Protein AF-A0AAD7GBK6-F1 (afdb_monomer)

Mean predicted aligned error: 11.66 Å

Organism: Mycena rosella (NCBI:txid1033263)

InterPro domains:
  IPR007219 Xylanolytic transcriptional activator, regulatory domain [PF04082] (24-116)
  IPR050987 ABC-transporter-regulating transcription factor-like [PTHR46910] (11-116)

Secondary structure (DSSP, 8-state):
-GGGSTTPPPP-PPPHHHHHHHHHHIIIIIHHHH--S-HHHHHHHHHTTHHHH-HHHHHHHHHHHHHHGGG---GGGSPTT---GGGTTHHHHTTS----SS--SS--HHHHHHHHHHHTT--

Radius of gyration: 15.0 Å; Cα contacts (8 Å, |Δi|>4): 92; chains: 1; bounding box: 37×40×34 Å

Foldseek 3Di:
DVVPVPDQDQADDDDPVLLVVLLVLCVVPPCVPLVDDDSVVLVVCVVVVVLRVDVVNVLVSLVSQQVSQLVDPDCVQADPPDPDSVRGSVSSVVSNDDDPPDDDPDHDPVNVSVVVVVVVPDD

Structure (mmCIF, N/CA/C/O backbone):
data_AF-A0AAD7GBK6-F1
#
_entry.id   AF-A0AAD7GBK6-F1
#
loop_
_atom_site.group_PDB
_atom_site.id
_atom_site.type_symbol
_atom_site.label_atom_id
_atom_site.label_alt_id
_atom_site.label_comp_id
_atom_site.label_asym_id
_atom_site.label_entity_id
_atom_site.label_seq_id
_atom_site.pdbx_PDB_ins_code
_atom_site.Cartn_x
_atom_site.Cartn_y
_atom_site.Cartn_z
_atom_site.occupancy
_atom_site.B_iso_or_equiv
_atom_site.auth_seq_id
_atom_site.auth_comp_id
_atom_site.auth_asym_id
_atom_site.auth_atom_id
_atom_site.pdbx_PDB_model_num
ATOM 1 N N . TRP A 1 1 ? -21.833 20.000 4.167 1.00 45.41 1 TRP A N 1
ATOM 2 C CA . TRP A 1 1 ? -20.619 19.162 4.220 1.00 45.41 1 TRP A CA 1
ATOM 3 C C . TRP A 1 1 ? -20.906 17.722 4.652 1.00 45.41 1 TRP A C 1
ATOM 5 O O . TRP A 1 1 ? -20.200 16.836 4.209 1.00 45.41 1 TRP A O 1
ATOM 15 N N . GLU A 1 2 ? -21.984 17.451 5.399 1.00 40.88 2 GLU A N 1
ATOM 16 C CA . GLU A 1 2 ? -22.347 16.092 5.865 1.00 40.88 2 GLU A CA 1
ATOM 17 C C . GLU A 1 2 ? -22.965 15.164 4.798 1.00 40.88 2 GLU A C 1
ATOM 19 O O . GLU A 1 2 ? -22.972 13.951 4.966 1.00 40.88 2 GLU A O 1
ATOM 24 N N . LYS A 1 3 ? -23.456 15.696 3.670 1.00 38.72 3 LYS A N 1
ATOM 25 C CA . LYS A 1 3 ? -24.171 14.900 2.651 1.00 38.72 3 LYS A CA 1
ATOM 26 C C . LYS A 1 3 ? -23.283 14.140 1.655 1.00 38.72 3 LYS A C 1
ATOM 28 O O . LYS A 1 3 ? -23.818 13.357 0.886 1.00 38.72 3 LYS A O 1
ATOM 33 N N . LEU A 1 4 ? -21.964 14.354 1.650 1.00 46.50 4 LEU A N 1
ATOM 34 C CA . LEU A 1 4 ? -21.052 13.700 0.693 1.00 46.50 4 LEU A CA 1
ATOM 35 C C . LEU A 1 4 ? -20.401 12.416 1.236 1.00 46.50 4 LEU A C 1
ATOM 37 O O . LEU A 1 4 ? -19.766 11.700 0.475 1.00 46.50 4 LEU A O 1
ATOM 41 N N . ILE A 1 5 ? -20.555 12.118 2.532 1.00 51.88 5 ILE A N 1
ATOM 42 C CA . ILE A 1 5 ? -19.967 10.920 3.162 1.00 51.88 5 ILE A CA 1
ATOM 43 C C . ILE A 1 5 ? -20.893 9.698 3.020 1.00 51.88 5 ILE A C 1
ATOM 45 O O . ILE A 1 5 ? -20.425 8.567 3.050 1.00 51.88 5 ILE A O 1
ATOM 49 N N . ILE A 1 6 ? -22.198 9.917 2.830 1.00 48.16 6 ILE A N 1
ATOM 50 C CA . ILE A 1 6 ? -23.219 8.860 2.906 1.00 48.16 6 ILE A CA 1
ATOM 51 C C . ILE A 1 6 ? -23.198 7.927 1.674 1.00 48.16 6 ILE A C 1
ATOM 53 O O . ILE A 1 6 ? -23.623 6.786 1.794 1.00 48.16 6 ILE A O 1
ATOM 57 N N . ASP A 1 7 ? -22.622 8.360 0.545 1.00 49.31 7 ASP A N 1
ATOM 58 C CA . ASP A 1 7 ? -22.616 7.617 -0.732 1.00 49.31 7 ASP A CA 1
ATOM 59 C C . ASP A 1 7 ? -21.207 7.399 -1.325 1.00 49.31 7 ASP A C 1
A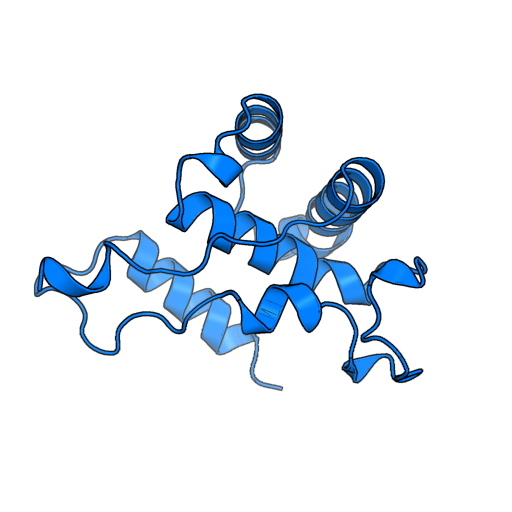TOM 61 O O . ASP A 1 7 ? -21.066 7.155 -2.525 1.00 49.31 7 ASP A O 1
ATOM 65 N N . ALA A 1 8 ? -20.133 7.498 -0.528 1.00 55.31 8 ALA A N 1
ATOM 66 C CA . ALA A 1 8 ? -18.801 7.188 -1.054 1.00 55.31 8 ALA A CA 1
ATOM 67 C C . ALA A 1 8 ? -18.754 5.694 -1.445 1.00 55.31 8 ALA A C 1
ATOM 69 O O . ALA A 1 8 ? -19.026 4.848 -0.586 1.00 55.31 8 ALA A O 1
ATOM 70 N N . PRO A 1 9 ? -18.449 5.347 -2.713 1.00 64.25 9 PRO A N 1
ATOM 71 C CA . PRO A 1 9 ? -18.443 3.959 -3.152 1.00 64.25 9 PRO A CA 1
ATOM 72 C C . PRO A 1 9 ? -17.476 3.152 -2.285 1.00 64.25 9 PRO A C 1
ATOM 74 O O . PRO A 1 9 ? -16.362 3.587 -1.995 1.00 64.25 9 PRO A O 1
ATOM 77 N N . GLN A 1 10 ? -17.927 1.984 -1.832 1.00 79.50 10 GLN A N 1
ATOM 78 C CA . GLN A 1 10 ? -17.097 1.097 -1.030 1.00 79.50 10 GLN A CA 1
ATOM 79 C C . GLN A 1 10 ? -15.861 0.688 -1.836 1.00 79.50 10 GLN A C 1
ATOM 81 O O . GLN A 1 10 ? -15.972 0.288 -2.995 1.00 79.50 10 GLN A O 1
ATOM 86 N N . HIS A 1 11 ? -14.689 0.789 -1.211 1.00 88.75 11 HIS A N 1
ATOM 87 C CA . HIS A 1 11 ? -13.439 0.333 -1.800 1.00 88.75 11 HIS A CA 1
ATOM 88 C C . HIS A 1 11 ? -13.506 -1.156 -2.164 1.00 88.75 11 HIS A C 1
ATOM 90 O O . HIS A 1 11 ? -13.928 -1.992 -1.363 1.00 88.75 11 HIS A O 1
ATOM 96 N N . VAL A 1 12 ? -13.038 -1.476 -3.366 1.00 92.19 12 VAL A N 1
ATOM 97 C CA . VAL A 1 12 ? -12.866 -2.833 -3.877 1.00 92.19 12 VAL A CA 1
ATOM 98 C C . VAL A 1 12 ? -11.395 -3.209 -3.743 1.00 92.19 12 VAL A C 1
ATOM 100 O O . VAL A 1 12 ? -10.527 -2.671 -4.440 1.00 92.19 12 VAL A O 1
ATOM 103 N N . PHE A 1 13 ? -11.129 -4.133 -2.825 1.00 93.88 13 PHE A N 1
ATOM 104 C CA . PHE A 1 13 ? -9.795 -4.635 -2.506 1.00 93.88 13 PHE A CA 1
ATOM 105 C C . PHE A 1 13 ? -9.421 -5.847 -3.379 1.00 93.88 13 PHE A C 1
ATOM 107 O O . PHE A 1 13 ? -10.312 -6.501 -3.924 1.00 93.88 13 PHE A O 1
ATOM 114 N N . PRO A 1 14 ? -8.115 -6.136 -3.554 1.00 94.12 14 PRO A N 1
ATOM 115 C CA . PRO A 1 14 ? -7.672 -7.399 -4.141 1.00 94.12 14 PRO A CA 1
ATOM 116 C C . PRO A 1 14 ? -8.062 -8.605 -3.279 1.00 94.12 14 PRO A C 1
ATOM 118 O O . PRO A 1 14 ? -8.326 -8.451 -2.089 1.00 94.12 14 PRO A O 1
ATOM 121 N N . ASP A 1 15 ? -8.001 -9.801 -3.871 1.00 95.25 15 ASP A N 1
ATOM 122 C CA . ASP A 1 15 ? -8.038 -11.064 -3.125 1.00 95.25 15 ASP A CA 1
ATOM 123 C C . ASP A 1 15 ? -6.958 -11.084 -2.026 1.00 95.25 15 ASP A C 1
ATOM 125 O O . ASP A 1 15 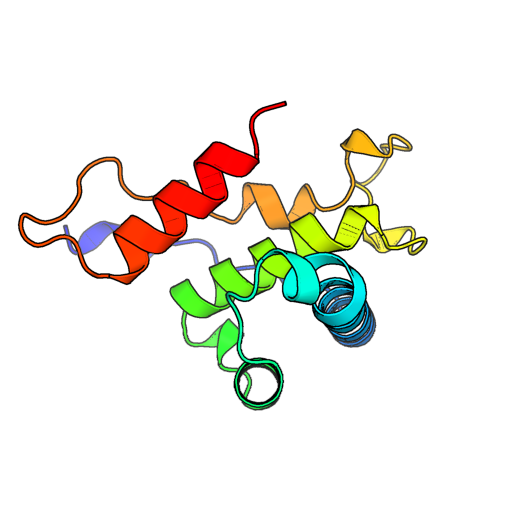? -5.871 -10.528 -2.207 1.00 95.25 15 ASP A O 1
ATOM 129 N N . ASP A 1 16 ? -7.226 -11.744 -0.897 1.00 94.75 16 ASP A N 1
ATOM 130 C CA . ASP A 1 16 ? -6.360 -11.713 0.294 1.00 94.75 16 ASP A CA 1
ATOM 131 C C . ASP A 1 16 ? -4.909 -12.162 0.027 1.00 94.75 16 ASP A C 1
ATOM 133 O O . ASP A 1 16 ? -3.960 -11.631 0.620 1.00 94.75 16 ASP A O 1
ATOM 137 N N . ASP A 1 17 ? -4.712 -13.128 -0.872 1.00 96.31 17 ASP A N 1
ATOM 138 C CA . ASP A 1 17 ? -3.389 -13.620 -1.261 1.00 96.31 17 ASP A CA 1
ATOM 139 C C . ASP A 1 17 ? -2.611 -12.563 -2.062 1.00 96.31 17 ASP A C 1
ATOM 141 O O . ASP A 1 17 ? -1.440 -12.288 -1.771 1.00 96.31 17 ASP A O 1
ATOM 145 N N . LEU A 1 18 ? -3.284 -11.904 -3.008 1.00 95.81 18 LEU A N 1
ATOM 146 C CA . LEU A 1 18 ? -2.732 -10.805 -3.792 1.00 95.81 18 LEU A CA 1
ATOM 147 C C . LEU A 1 18 ? -2.461 -9.582 -2.916 1.00 95.81 18 LEU A C 1
ATOM 149 O O . LEU A 1 18 ? -1.383 -8.994 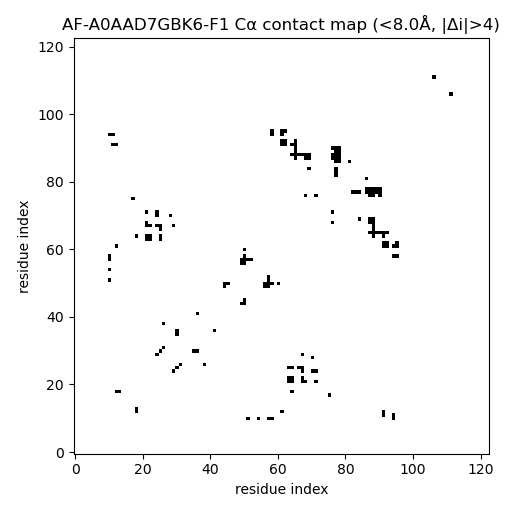-3.003 1.00 95.81 18 LEU A O 1
ATOM 153 N N . LEU A 1 19 ? -3.390 -9.232 -2.025 1.00 96.94 19 LEU A N 1
ATOM 154 C CA . LEU A 1 19 ? -3.220 -8.162 -1.047 1.00 96.94 19 LEU A CA 1
AT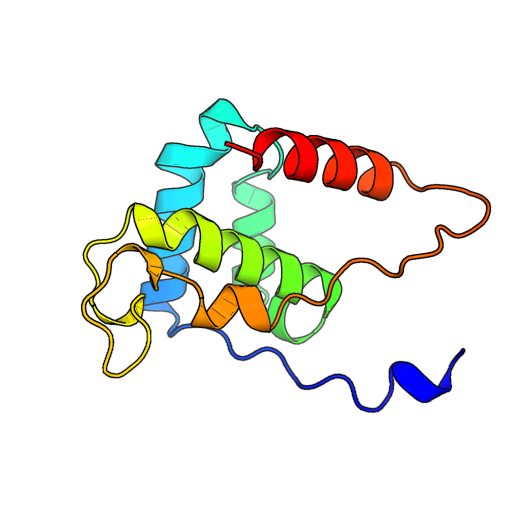OM 155 C C . LEU A 1 19 ? -1.960 -8.396 -0.210 1.00 96.94 19 LEU A C 1
ATOM 157 O O . LEU A 1 19 ? -1.104 -7.517 -0.104 1.00 96.94 19 LEU A O 1
ATOM 161 N N . THR A 1 20 ? -1.809 -9.600 0.340 1.00 97.19 20 THR A N 1
ATOM 162 C CA . THR A 1 20 ? -0.648 -9.967 1.158 1.00 97.19 20 THR A CA 1
ATOM 163 C C . THR A 1 20 ? 0.654 -9.868 0.359 1.00 97.19 20 THR A C 1
ATOM 165 O O . THR A 1 20 ? 1.636 -9.303 0.851 1.00 97.19 20 THR A O 1
ATOM 168 N N . SER A 1 21 ? 0.661 -10.359 -0.884 1.00 97.62 21 SER A N 1
ATOM 169 C CA . SER A 1 21 ? 1.808 -10.277 -1.794 1.00 97.62 21 SER A CA 1
ATOM 170 C C . SER A 1 21 ? 2.214 -8.828 -2.083 1.00 97.62 21 SER A C 1
ATOM 172 O O . SER A 1 21 ? 3.376 -8.453 -1.911 1.00 97.62 21 SER A O 1
ATOM 174 N N . LEU A 1 22 ? 1.252 -7.966 -2.415 1.00 96.75 22 LEU A N 1
ATOM 175 C CA . LEU A 1 22 ? 1.495 -6.551 -2.699 1.00 96.75 22 LEU A CA 1
ATOM 176 C C . LEU A 1 22 ? 1.967 -5.779 -1.463 1.00 96.75 22 LEU A C 1
ATOM 178 O O . LEU A 1 22 ? 2.879 -4.958 -1.556 1.00 96.75 22 LEU A O 1
ATOM 182 N N . VAL A 1 23 ? 1.409 -6.067 -0.285 1.00 97.38 23 VAL A N 1
ATOM 183 C CA . VAL A 1 23 ? 1.876 -5.485 0.982 1.00 97.38 23 VAL A CA 1
ATOM 184 C C . VAL A 1 23 ? 3.317 -5.912 1.276 1.00 97.38 23 VAL A C 1
ATOM 186 O O . VAL A 1 23 ? 4.125 -5.086 1.703 1.00 97.38 23 VAL A O 1
ATOM 189 N N . ASN A 1 24 ? 3.680 -7.170 1.013 1.00 97.25 24 ASN A N 1
ATOM 190 C CA . ASN A 1 24 ? 5.065 -7.630 1.134 1.00 97.25 24 ASN A CA 1
ATOM 191 C C . ASN A 1 24 ? 5.996 -6.869 0.187 1.00 97.25 24 ASN A C 1
ATOM 193 O O . ASN A 1 24 ? 6.979 -6.293 0.653 1.00 97.25 24 ASN A O 1
ATOM 197 N N . LEU A 1 25 ? 5.637 -6.781 -1.095 1.00 96.94 25 LEU A N 1
ATOM 198 C CA . LEU A 1 25 ? 6.402 -6.044 -2.101 1.00 96.94 25 LEU A CA 1
ATOM 199 C C . LEU A 1 25 ? 6.572 -4.568 -1.731 1.00 96.94 25 LEU A C 1
ATOM 201 O O . LEU A 1 25 ? 7.663 -4.016 -1.881 1.00 96.94 25 LEU A O 1
ATOM 205 N N . TYR A 1 26 ? 5.535 -3.929 -1.186 1.00 96.44 26 TYR A N 1
ATOM 206 C CA . TYR A 1 26 ? 5.634 -2.562 -0.684 1.00 96.44 26 TYR A CA 1
ATOM 207 C C . TYR A 1 26 ? 6.691 -2.440 0.417 1.00 96.44 26 TYR A C 1
ATOM 209 O O . TYR A 1 26 ? 7.575 -1.583 0.335 1.00 96.44 26 TYR A O 1
ATOM 217 N N . PHE A 1 27 ? 6.631 -3.294 1.442 1.00 96.62 27 PHE A N 1
ATOM 218 C CA . PHE A 1 27 ? 7.571 -3.230 2.563 1.00 96.62 27 PHE A CA 1
ATOM 219 C C . PHE A 1 27 ? 8.998 -3.638 2.197 1.00 96.62 27 PHE A C 1
ATOM 221 O O . PHE A 1 27 ? 9.930 -3.194 2.863 1.00 96.62 27 PHE A O 1
ATOM 228 N N . GLU A 1 28 ? 9.172 -4.431 1.145 1.00 96.75 28 GLU A N 1
ATOM 229 C CA . GLU A 1 28 ? 10.478 -4.854 0.647 1.00 96.75 28 GLU A CA 1
ATOM 230 C C . GLU A 1 28 ? 11.116 -3.823 -0.294 1.00 96.75 28 GLU A C 1
ATOM 232 O O . GLU A 1 28 ? 12.312 -3.555 -0.202 1.00 96.75 28 GLU A O 1
ATOM 237 N N . ARG A 1 29 ? 10.337 -3.228 -1.207 1.00 94.94 29 ARG A N 1
ATOM 238 C CA . ARG A 1 29 ? 10.875 -2.431 -2.325 1.00 94.94 29 ARG A CA 1
ATOM 239 C C . ARG A 1 29 ? 10.678 -0.929 -2.167 1.00 94.94 29 ARG A C 1
ATOM 241 O O . ARG A 1 29 ? 11.468 -0.164 -2.711 1.00 94.94 29 ARG A O 1
ATOM 248 N N . ILE A 1 30 ? 9.645 -0.502 -1.441 1.00 93.06 30 ILE A N 1
ATOM 249 C CA . ILE A 1 30 ? 9.217 0.905 -1.387 1.00 93.06 30 ILE A CA 1
ATOM 250 C C . ILE A 1 30 ? 9.432 1.488 0.011 1.00 93.06 30 ILE A C 1
ATOM 252 O O . ILE A 1 30 ? 10.046 2.545 0.163 1.00 93.06 30 ILE A O 1
ATOM 256 N N . ASN A 1 31 ? 8.973 0.795 1.054 1.00 92.75 31 ASN A N 1
ATOM 257 C CA . ASN A 1 31 ? 9.066 1.284 2.427 1.00 92.75 31 ASN A CA 1
ATOM 258 C C . ASN A 1 31 ? 10.504 1.521 2.929 1.00 92.75 31 ASN A C 1
ATOM 260 O O . ASN A 1 31 ? 10.671 2.462 3.695 1.00 92.75 31 ASN A O 1
ATOM 264 N N . PRO A 1 32 ? 11.551 0.774 2.518 1.00 93.00 32 PRO A N 1
ATOM 265 C CA . PRO A 1 32 ? 12.924 1.081 2.935 1.00 93.00 32 PRO A CA 1
ATOM 266 C C . PRO A 1 32 ? 13.439 2.423 2.401 1.00 93.00 32 PRO A C 1
ATOM 268 O O . PRO A 1 32 ? 14.353 3.002 2.978 1.00 93.00 32 PRO A O 1
ATOM 271 N N . ILE A 1 33 ? 12.855 2.914 1.303 1.00 89.19 33 ILE A N 1
ATOM 272 C CA . ILE A 1 33 ? 13.213 4.191 0.674 1.00 89.19 33 ILE A CA 1
ATOM 273 C C . ILE A 1 33 ? 12.370 5.324 1.268 1.00 89.19 33 ILE A C 1
ATOM 275 O O . ILE A 1 33 ? 12.881 6.403 1.549 1.00 89.19 33 ILE A O 1
ATOM 279 N N . ILE A 1 34 ? 11.069 5.079 1.441 1.00 85.56 34 ILE A N 1
ATOM 280 C CA . ILE A 1 34 ? 10.087 6.109 1.794 1.00 85.56 34 ILE A CA 1
ATOM 281 C C . ILE A 1 34 ? 9.845 6.201 3.311 1.00 85.56 34 ILE A C 1
ATOM 283 O O . ILE A 1 34 ? 9.661 7.293 3.836 1.00 85.56 34 ILE A O 1
ATOM 287 N N . GLY A 1 35 ? 9.858 5.076 4.028 1.00 86.94 35 GLY A N 1
ATOM 288 C CA . GLY A 1 35 ? 9.830 5.019 5.495 1.00 86.94 35 GLY A CA 1
ATOM 289 C C . GLY A 1 35 ? 8.530 5.465 6.174 1.00 86.94 35 GLY A C 1
ATOM 290 O O . GLY A 1 35 ? 8.556 5.792 7.356 1.00 86.94 35 GLY A O 1
ATOM 291 N N . ILE A 1 36 ? 7.401 5.510 5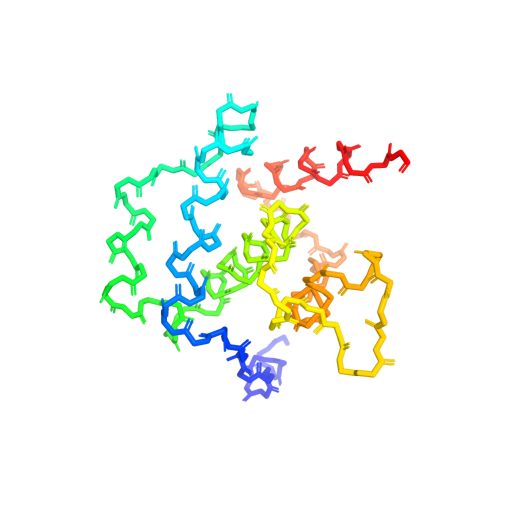.460 1.00 87.00 36 ILE A N 1
ATOM 292 C CA . ILE A 1 36 ? 6.165 6.141 5.966 1.00 87.00 36 ILE A CA 1
ATOM 293 C C . ILE A 1 36 ? 5.285 5.192 6.782 1.00 87.00 36 ILE A C 1
ATOM 295 O O . ILE A 1 36 ? 4.583 5.642 7.685 1.00 87.00 36 ILE A O 1
ATOM 299 N N . LEU A 1 37 ? 5.295 3.889 6.485 1.00 92.44 37 LEU A N 1
ATOM 300 C CA . LEU A 1 37 ? 4.410 2.933 7.149 1.00 92.44 37 LEU A CA 1
ATOM 301 C C . LEU A 1 37 ? 5.189 2.054 8.127 1.00 92.44 37 LEU A C 1
ATOM 303 O O . LEU A 1 37 ? 6.235 1.487 7.802 1.00 92.44 37 LEU A O 1
ATOM 307 N N . HIS A 1 38 ? 4.643 1.897 9.332 1.00 95.00 38 HIS A N 1
ATOM 308 C CA . HIS A 1 38 ? 5.163 0.958 10.318 1.00 95.00 38 HIS A CA 1
ATOM 309 C C . HIS A 1 38 ? 4.619 -0.449 10.029 1.00 95.00 38 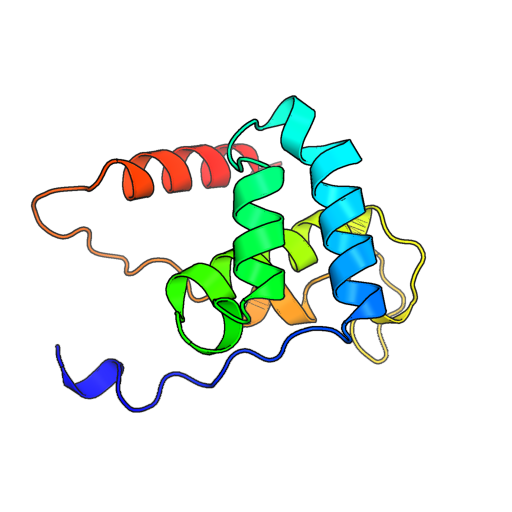HIS A C 1
ATOM 311 O O . HIS A 1 38 ? 3.438 -0.722 10.247 1.00 95.00 38 HIS A O 1
ATOM 317 N N . SER A 1 39 ? 5.483 -1.339 9.524 1.00 93.25 39 SER A N 1
ATOM 318 C CA . SER A 1 39 ? 5.103 -2.672 9.014 1.00 93.25 39 SER A CA 1
ATOM 319 C C . SER A 1 39 ? 4.263 -3.516 9.983 1.00 93.25 39 SER A C 1
ATOM 321 O O . SER A 1 39 ? 3.199 -3.979 9.567 1.00 93.25 39 SER A O 1
ATOM 323 N N . PRO A 1 40 ? 4.645 -3.681 11.268 1.00 95.88 40 PRO A N 1
ATOM 324 C CA . PRO A 1 40 ? 3.867 -4.496 12.201 1.00 95.88 40 PRO A CA 1
ATOM 325 C C . PRO A 1 40 ? 2.443 -3.967 12.396 1.00 95.88 40 PRO A C 1
ATOM 327 O O . PRO A 1 40 ? 1.480 -4.715 12.255 1.00 95.88 40 PRO A O 1
ATOM 330 N N . THR A 1 41 ? 2.309 -2.662 12.651 1.00 95.62 41 THR A N 1
ATOM 331 C CA . THR A 1 41 ? 1.007 -2.024 12.887 1.00 95.62 41 THR A CA 1
ATOM 332 C C . THR A 1 41 ? 0.135 -2.081 11.643 1.00 95.62 41 THR A C 1
ATOM 334 O O . THR A 1 41 ? -1.032 -2.437 11.733 1.00 95.62 41 THR A O 1
ATOM 337 N N . PHE A 1 42 ? 0.702 -1.794 10.470 1.00 96.44 42 PHE A N 1
ATOM 338 C CA . PHE A 1 42 ? -0.049 -1.810 9.219 1.00 96.44 42 PHE A CA 1
ATOM 339 C C . PHE A 1 42 ? -0.630 -3.196 8.913 1.00 96.44 42 PHE A C 1
ATOM 341 O O . PHE A 1 42 ? -1.809 -3.325 8.587 1.00 96.44 42 PHE A O 1
ATOM 348 N N . ARG A 1 43 ? 0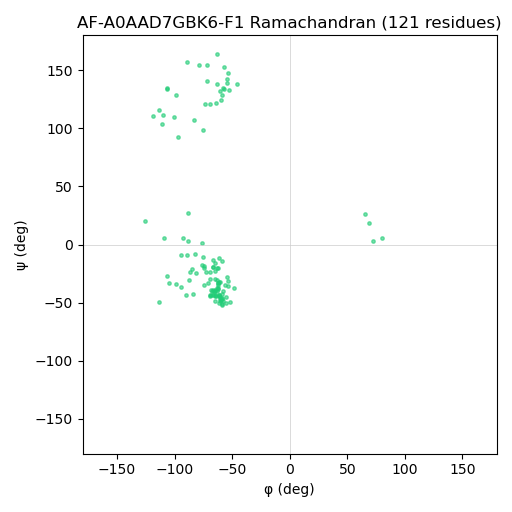.182 -4.248 9.074 1.00 97.38 43 ARG A N 1
ATOM 349 C CA . ARG A 1 43 ? -0.249 -5.638 8.864 1.00 97.38 43 ARG A CA 1
ATOM 350 C C . ARG A 1 43 ? -1.301 -6.067 9.876 1.00 97.38 43 ARG A C 1
ATOM 352 O O . ARG A 1 43 ? -2.273 -6.708 9.491 1.00 97.38 43 ARG A O 1
ATOM 359 N N . GLN A 1 44 ? -1.131 -5.683 11.140 1.00 96.94 44 GLN A N 1
ATOM 360 C CA . GLN A 1 44 ? -2.124 -5.941 12.176 1.00 96.94 44 GLN A CA 1
ATOM 361 C C . GLN A 1 44 ? -3.463 -5.269 11.842 1.00 96.94 44 GLN A C 1
ATOM 363 O O . GLN A 1 44 ? -4.496 -5.927 11.876 1.00 96.94 44 GLN A O 1
ATOM 368 N N . SER A 1 45 ? -3.452 -3.999 11.432 1.00 96.31 45 SER A N 1
ATOM 369 C CA . SER A 1 45 ? -4.668 -3.284 11.033 1.00 96.31 45 SER A CA 1
ATOM 370 C C . SER A 1 45 ? -5.363 -3.918 9.821 1.00 96.31 45 SER A C 1
ATOM 372 O O . SER A 1 45 ? -6.594 -3.938 9.759 1.00 96.31 45 SER A O 1
ATOM 374 N N . ILE A 1 46 ? -4.611 -4.480 8.866 1.00 97.06 46 ILE A N 1
ATOM 375 C CA . ILE A 1 46 ? -5.197 -5.275 7.775 1.00 97.06 46 ILE A CA 1
ATOM 376 C C . ILE A 1 46 ? -5.847 -6.549 8.322 1.00 97.06 46 ILE A C 1
ATOM 378 O O . ILE A 1 46 ? -7.005 -6.802 8.000 1.00 97.06 46 ILE A O 1
ATOM 382 N N . ALA A 1 47 ? -5.144 -7.307 9.169 1.00 96.62 47 ALA A N 1
ATOM 383 C CA . ALA A 1 47 ? -5.640 -8.557 9.751 1.00 96.62 47 ALA A CA 1
ATOM 384 C C . ALA A 1 47 ? -6.894 -8.359 10.624 1.00 96.62 47 ALA A C 1
ATOM 386 O O . ALA A 1 47 ? -7.784 -9.202 10.644 1.00 96.62 47 ALA A O 1
ATOM 387 N N . GLU A 1 48 ? -7.003 -7.216 11.300 1.00 96.25 48 GLU A N 1
ATOM 388 C CA . GLU A 1 48 ? -8.193 -6.807 12.054 1.00 96.25 48 GLU A CA 1
ATOM 389 C C . GLU A 1 48 ? -9.340 -6.312 11.147 1.00 96.25 48 GLU A C 1
ATOM 391 O O . GLU A 1 48 ? -10.382 -5.867 11.637 1.00 96.25 48 GLU A O 1
ATOM 396 N N . GLY A 1 49 ? -9.166 -6.325 9.823 1.00 94.88 49 GLY A N 1
ATOM 397 C CA . GLY A 1 49 ? -10.168 -5.868 8.863 1.00 94.88 49 GLY A CA 1
ATOM 398 C C . GLY A 1 49 ? -10.454 -4.368 8.958 1.00 94.88 49 GLY A C 1
ATOM 399 O O . GLY A 1 49 ? -11.561 -3.930 8.640 1.00 94.88 49 GLY A O 1
ATOM 400 N N . LEU A 1 50 ? -9.500 -3.557 9.436 1.00 93.00 50 LEU A N 1
ATOM 401 C CA . LEU A 1 50 ? -9.697 -2.110 9.582 1.00 93.00 50 LEU A CA 1
ATOM 402 C C . LEU A 1 50 ? -9.982 -1.442 8.231 1.00 93.00 50 LEU A C 1
ATOM 404 O O . LEU A 1 50 ? -10.769 -0.509 8.166 1.00 93.00 50 LEU A O 1
ATOM 408 N N . HIS A 1 51 ? -9.410 -1.958 7.144 1.00 93.81 51 HIS A N 1
ATOM 409 C CA . HIS A 1 51 ? -9.544 -1.407 5.791 1.00 93.81 51 HIS A CA 1
ATOM 410 C C . HIS A 1 51 ? -10.963 -1.502 5.212 1.00 93.81 51 HIS A C 1
ATOM 412 O O . HIS A 1 51 ? -11.309 -0.724 4.328 1.00 93.81 51 HIS A O 1
ATOM 418 N N . PHE A 1 52 ? -11.811 -2.382 5.753 1.00 91.62 52 PHE A N 1
ATOM 419 C CA . PHE A 1 52 ? -13.236 -2.439 5.413 1.00 91.62 52 PHE A CA 1
ATOM 420 C C . PHE A 1 52 ? -14.095 -1.460 6.225 1.00 91.62 52 PHE A C 1
ATOM 422 O O . PHE A 1 52 ? -15.220 -1.158 5.832 1.00 91.62 52 PHE A O 1
ATOM 429 N N . ARG A 1 53 ? -13.594 -1.006 7.381 1.00 89.50 53 ARG A N 1
ATOM 430 C CA . ARG A 1 53 ? -14.342 -0.203 8.365 1.00 89.50 53 ARG A CA 1
ATOM 431 C C . ARG A 1 53 ? -13.945 1.269 8.349 1.00 89.50 53 ARG A C 1
ATOM 433 O O . ARG A 1 53 ? -14.784 2.131 8.586 1.00 89.50 53 ARG A O 1
ATOM 440 N N . ASP A 1 54 ? -12.678 1.547 8.068 1.00 86.81 54 ASP A N 1
ATOM 441 C CA . ASP A 1 54 ? -12.106 2.882 7.983 1.00 86.81 54 ASP A CA 1
ATOM 442 C C . ASP A 1 54 ? -11.772 3.199 6.522 1.00 86.81 54 ASP A C 1
ATOM 444 O O . ASP A 1 54 ? -10.868 2.615 5.922 1.00 86.81 54 ASP A O 1
ATOM 448 N N . GLN A 1 55 ? -12.521 4.141 5.950 1.00 85.38 55 GLN A N 1
ATOM 449 C CA . GLN A 1 55 ? -12.365 4.569 4.562 1.00 85.38 55 GLN A CA 1
ATOM 450 C C . GLN A 1 55 ? -10.984 5.178 4.284 1.00 85.38 55 GLN A C 1
ATOM 452 O O . GLN A 1 55 ? -10.406 4.937 3.225 1.00 85.38 55 GLN A O 1
ATOM 457 N N . ALA A 1 56 ? -10.426 5.941 5.226 1.00 85.06 56 ALA A N 1
ATOM 458 C CA . ALA A 1 56 ? -9.119 6.561 5.046 1.00 85.06 56 ALA A CA 1
ATOM 459 C C . ALA A 1 56 ? -8.015 5.499 5.051 1.00 85.06 56 ALA A C 1
ATOM 461 O O . ALA A 1 56 ? -7.145 5.507 4.180 1.00 85.06 56 ALA A O 1
ATOM 462 N N . PHE A 1 57 ? -8.079 4.543 5.978 1.00 90.94 57 PHE A N 1
ATOM 463 C CA . PHE A 1 57 ? -7.149 3.420 6.000 1.00 90.94 57 PHE A CA 1
ATOM 464 C C . PHE A 1 57 ? -7.309 2.525 4.764 1.00 90.94 57 PHE A C 1
ATOM 466 O O . PHE A 1 57 ? -6.310 2.129 4.166 1.00 90.94 57 PHE A O 1
ATOM 473 N N . GLY A 1 58 ? -8.542 2.273 4.318 1.00 91.69 58 GLY A N 1
ATOM 474 C CA . GLY A 1 58 ? -8.824 1.571 3.065 1.00 91.69 58 GLY A CA 1
ATOM 475 C C . GLY A 1 58 ? -8.154 2.230 1.857 1.00 91.69 58 GLY A C 1
ATOM 476 O O . GLY A 1 58 ? -7.477 1.555 1.082 1.00 91.69 58 GLY A O 1
ATOM 477 N N . ALA A 1 59 ? -8.229 3.559 1.751 1.00 89.81 59 ALA A N 1
ATOM 478 C CA . ALA A 1 59 ? -7.539 4.310 0.703 1.00 89.81 59 ALA A CA 1
ATOM 479 C C . ALA A 1 59 ? -6.006 4.165 0.781 1.00 89.81 59 ALA A C 1
ATOM 481 O O . ALA A 1 59 ? -5.347 4.052 -0.254 1.00 89.81 59 ALA A O 1
ATOM 482 N N . VAL A 1 60 ? -5.422 4.110 1.987 1.00 93.06 60 VAL A N 1
ATOM 483 C CA . VAL A 1 60 ? -3.982 3.834 2.163 1.00 93.06 60 VAL A CA 1
ATOM 484 C C . VAL A 1 60 ? -3.633 2.428 1.677 1.00 93.06 60 VAL A C 1
ATOM 486 O O . VAL A 1 60 ? -2.644 2.260 0.965 1.00 93.06 60 VAL A O 1
ATOM 489 N N . VAL A 1 61 ? -4.443 1.422 2.010 1.00 95.62 61 VAL A N 1
ATOM 490 C CA . VAL A 1 61 ? -4.232 0.042 1.546 1.00 95.62 61 VAL A CA 1
ATOM 491 C C . VAL A 1 61 ? -4.298 -0.042 0.019 1.00 95.62 61 VAL A C 1
ATOM 493 O O . VAL A 1 61 ? -3.424 -0.653 -0.596 1.00 95.62 61 VAL A O 1
ATOM 496 N N . LEU A 1 62 ? -5.265 0.622 -0.616 1.00 94.38 62 LEU A N 1
ATOM 497 C CA . LEU A 1 62 ? -5.362 0.681 -2.077 1.00 94.38 62 LEU A C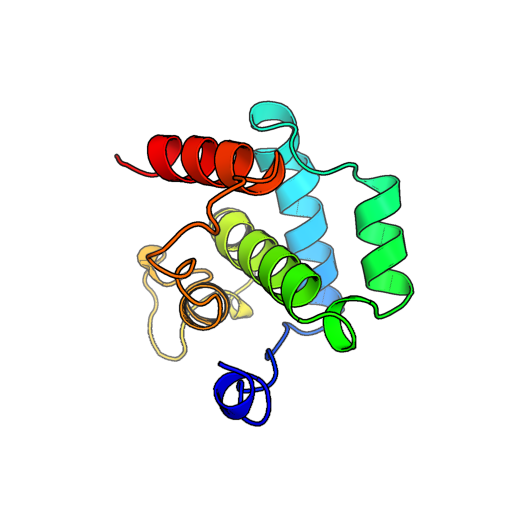A 1
ATOM 498 C C . LEU A 1 62 ? -4.183 1.415 -2.720 1.00 94.38 62 LEU A C 1
ATOM 500 O O . LEU A 1 62 ? -3.665 0.966 -3.744 1.00 94.38 62 LEU A O 1
ATOM 504 N N . ALA A 1 63 ? -3.713 2.506 -2.111 1.00 92.00 63 ALA A N 1
ATOM 505 C CA . ALA A 1 63 ? -2.518 3.206 -2.569 1.00 92.00 63 ALA A CA 1
ATOM 506 C C . ALA A 1 63 ? -1.279 2.301 -2.497 1.00 92.00 63 ALA A C 1
ATOM 508 O O . ALA A 1 63 ? -0.517 2.244 -3.461 1.00 92.00 63 ALA A O 1
ATOM 509 N N . VAL A 1 64 ? -1.117 1.547 -1.402 1.00 94.88 64 VAL A N 1
ATOM 510 C CA . VAL A 1 64 ? -0.062 0.532 -1.237 1.00 94.88 64 VAL A CA 1
ATOM 511 C C . VAL A 1 64 ? -0.143 -0.523 -2.340 1.00 94.88 64 VAL A C 1
ATOM 513 O O . VAL A 1 64 ? 0.865 -0.781 -2.999 1.00 94.88 64 VAL A O 1
ATOM 516 N N . CYS A 1 65 ? -1.331 -1.079 -2.596 1.00 95.69 65 CYS A N 1
ATOM 517 C CA . CYS A 1 65 ? -1.539 -2.059 -3.665 1.00 95.69 65 CYS A CA 1
ATOM 518 C C . CYS A 1 65 ? -1.162 -1.477 -5.033 1.00 95.69 65 CYS A C 1
ATOM 520 O O . CYS A 1 65 ? -0.429 -2.103 -5.798 1.00 95.69 65 CYS A O 1
ATOM 522 N N . SER A 1 66 ? -1.602 -0.248 -5.317 1.00 92.44 66 SER A N 1
ATOM 523 C CA . SER A 1 66 ? -1.322 0.448 -6.573 1.00 92.44 66 SER A CA 1
ATOM 524 C C . SER A 1 66 ? 0.178 0.618 -6.817 1.00 92.44 66 SER A C 1
ATOM 526 O O . SER A 1 66 ? 0.683 0.202 -7.859 1.00 92.44 66 SER A O 1
ATOM 528 N N . VAL A 1 67 ? 0.927 1.162 -5.853 1.00 92.38 67 VAL A N 1
ATOM 529 C CA . VAL A 1 67 ? 2.367 1.396 -6.051 1.00 92.38 67 VAL A CA 1
ATOM 530 C C . VAL A 1 67 ? 3.175 0.101 -6.075 1.00 92.38 67 VAL A C 1
ATOM 532 O O . VAL A 1 67 ? 4.157 0.029 -6.811 1.00 92.38 67 VAL A O 1
ATOM 535 N N . ALA A 1 68 ? 2.763 -0.919 -5.316 1.00 94.06 68 ALA A N 1
ATOM 536 C CA . ALA A 1 68 ? 3.428 -2.219 -5.274 1.00 94.06 68 ALA A CA 1
ATOM 537 C C . ALA A 1 68 ? 3.205 -3.050 -6.546 1.00 94.06 68 ALA A C 1
ATOM 539 O O . ALA A 1 68 ? 4.040 -3.888 -6.875 1.00 94.06 68 ALA A O 1
ATOM 540 N N . SER A 1 69 ? 2.123 -2.782 -7.285 1.00 94.06 69 SER A N 1
ATOM 541 C CA . SER A 1 69 ? 1.749 -3.507 -8.509 1.00 94.06 69 SER A CA 1
ATOM 542 C C . SER A 1 69 ? 2.862 -3.558 -9.548 1.00 94.06 69 SER A C 1
ATOM 544 O O . SER A 1 69 ? 3.035 -4.575 -10.202 1.00 94.06 69 SER A O 1
ATOM 546 N N . ARG A 1 70 ? 3.661 -2.487 -9.662 1.00 90.44 70 ARG A N 1
ATOM 547 C CA . ARG A 1 70 ? 4.784 -2.408 -10.614 1.00 90.44 70 ARG A CA 1
ATOM 548 C C . ARG A 1 70 ? 5.927 -3.383 -10.319 1.00 90.44 70 ARG A C 1
ATOM 550 O O . ARG A 1 70 ? 6.842 -3.506 -11.122 1.00 90.44 70 ARG A O 1
ATOM 557 N N . TYR A 1 71 ? 5.930 -3.978 -9.128 1.00 91.00 71 TYR A N 1
ATOM 558 C CA . TYR A 1 71 ? 6.932 -4.942 -8.678 1.00 91.00 71 TYR A CA 1
ATOM 559 C C . TYR A 1 71 ? 6.363 -6.363 -8.592 1.00 91.00 71 TYR A C 1
ATOM 561 O O . TYR A 1 71 ? 7.040 -7.246 -8.074 1.00 91.00 71 TYR A O 1
ATOM 569 N N . SER A 1 72 ? 5.121 -6.569 -9.037 1.00 92.12 72 SER A N 1
ATOM 570 C CA . SER A 1 72 ? 4.451 -7.863 -9.036 1.00 92.12 72 SER A CA 1
ATOM 571 C C . SER A 1 72 ? 4.366 -8.410 -10.455 1.00 92.12 72 SER A C 1
ATOM 573 O O . SER A 1 72 ? 3.960 -7.695 -11.366 1.00 92.12 72 SER A O 1
ATOM 575 N N . ASP A 1 73 ? 4.686 -9.692 -10.615 1.00 90.44 73 ASP A N 1
ATOM 576 C CA . ASP A 1 73 ? 4.495 -10.431 -11.868 1.00 90.44 73 ASP A CA 1
ATOM 577 C C . ASP A 1 73 ? 3.093 -11.074 -11.958 1.00 90.44 73 ASP A C 1
ATOM 579 O O . ASP A 1 73 ? 2.794 -11.804 -12.903 1.00 90.44 73 ASP A O 1
ATOM 583 N N . ASP A 1 74 ? 2.224 -10.847 -10.961 1.00 90.44 74 ASP A N 1
ATOM 584 C CA . ASP A 1 74 ? 0.878 -11.420 -10.929 1.00 90.44 74 ASP A CA 1
ATOM 585 C C . ASP A 1 74 ? -0.031 -10.709 -11.949 1.00 90.44 74 ASP A C 1
ATOM 587 O O . ASP A 1 74 ? -0.255 -9.502 -11.831 1.00 90.44 74 ASP A O 1
ATOM 591 N N . PRO A 1 75 ? -0.621 -11.416 -12.930 1.00 89.06 75 PRO A N 1
ATOM 592 C CA . PRO A 1 75 ? -1.437 -10.789 -13.968 1.00 89.06 75 PRO A CA 1
ATOM 593 C C . PRO A 1 75 ? -2.687 -10.083 -13.420 1.00 89.06 75 PRO A C 1
ATOM 595 O O . PRO A 1 75 ? -3.224 -9.199 -14.089 1.00 89.06 75 PRO A O 1
ATOM 598 N N . ARG A 1 76 ? -3.148 -10.413 -12.202 1.00 90.12 76 ARG A N 1
ATOM 599 C CA . ARG A 1 76 ? -4.306 -9.766 -11.559 1.00 90.12 76 ARG A CA 1
ATOM 600 C C . ARG A 1 76 ? -4.087 -8.275 -11.289 1.00 90.12 76 ARG A C 1
ATOM 602 O O . ARG A 1 76 ? -5.068 -7.545 -11.139 1.00 90.12 76 ARG A O 1
ATOM 609 N N . VAL A 1 77 ? -2.834 -7.807 -11.253 1.00 89.50 77 VAL A N 1
ATOM 610 C CA . VAL A 1 77 ? -2.510 -6.381 -11.061 1.00 89.50 77 VAL A CA 1
ATOM 611 C C . VAL A 1 77 ? -2.784 -5.531 -12.303 1.00 89.50 77 VAL A C 1
ATOM 613 O O . VAL A 1 77 ? -2.870 -4.305 -12.190 1.00 89.50 77 VAL A O 1
ATOM 616 N N . LEU A 1 78 ? -2.906 -6.152 -13.480 1.00 85.75 78 LEU A N 1
ATOM 617 C CA . LEU A 1 78 ? -3.155 -5.467 -14.746 1.00 85.75 78 LEU A CA 1
ATOM 618 C C . LEU A 1 78 ? -4.628 -5.085 -14.890 1.00 85.75 78 LEU A C 1
ATOM 620 O O . LEU A 1 78 ? -5.523 -5.717 -14.319 1.00 85.75 78 LEU A O 1
ATOM 624 N N . LEU A 1 79 ? -4.892 -4.043 -15.679 1.00 79.75 79 LEU A N 1
ATOM 625 C CA . LEU A 1 79 ? -6.256 -3.698 -16.065 1.00 79.75 79 LEU A CA 1
ATOM 626 C C . LEU A 1 79 ? -6.789 -4.730 -17.071 1.00 79.75 79 LEU A C 1
ATOM 628 O O . LEU A 1 79 ? -6.059 -5.173 -17.957 1.00 79.75 79 LEU A O 1
ATOM 632 N N . ASP A 1 80 ? -8.063 -5.105 -16.949 1.00 74.19 80 ASP A N 1
ATOM 633 C CA . ASP A 1 80 ? -8.647 -6.149 -17.794 1.00 74.19 80 ASP A CA 1
ATOM 634 C C . ASP A 1 80 ? -8.564 -5.758 -19.278 1.00 74.19 80 ASP A C 1
ATOM 636 O O . ASP A 1 80 ? -9.007 -4.682 -19.684 1.00 74.19 80 ASP A O 1
ATOM 640 N N . GLY A 1 81 ? -7.958 -6.629 -20.089 1.00 63.97 81 GLY A N 1
ATOM 641 C CA . GLY A 1 81 ? -7.771 -6.404 -21.525 1.00 63.97 81 GLY A CA 1
ATOM 642 C C . GLY A 1 81 ? -6.597 -5.492 -21.905 1.00 63.97 81 GLY A C 1
ATOM 643 O O . GLY A 1 81 ? -6.432 -5.206 -23.091 1.00 63.97 81 GLY A O 1
ATOM 644 N N . VAL A 1 82 ? -5.765 -5.053 -20.950 1.00 71.88 82 VAL A N 1
ATOM 645 C CA . VAL A 1 82 ? -4.593 -4.203 -21.212 1.00 71.88 82 VAL A CA 1
ATOM 646 C C . VAL A 1 82 ? -3.305 -4.911 -20.786 1.00 71.88 82 VAL A C 1
ATOM 648 O O . VAL A 1 82 ? -3.007 -5.030 -19.606 1.00 71.88 82 VAL A O 1
ATOM 651 N N . ASN A 1 83 ? -2.478 -5.302 -21.759 1.00 63.94 83 ASN A N 1
ATOM 652 C CA . ASN A 1 83 ? -1.164 -5.925 -21.521 1.00 63.94 83 ASN A CA 1
ATOM 653 C C . ASN A 1 83 ? -0.024 -4.897 -21.388 1.00 63.94 83 ASN A C 1
ATOM 655 O O . ASN A 1 83 ? 1.119 -5.176 -21.739 1.00 63.94 83 ASN A O 1
ATOM 659 N N . SER A 1 84 ? -0.335 -3.680 -20.942 1.00 69.56 84 SER A N 1
ATOM 660 C CA . SER A 1 84 ? 0.668 -2.638 -20.720 1.00 69.56 84 SER A CA 1
ATOM 661 C C . SER A 1 84 ? 1.034 -2.589 -19.245 1.00 69.56 84 SER A C 1
ATOM 663 O O . SER A 1 84 ? 0.148 -2.438 -18.399 1.00 69.56 84 SER A O 1
ATOM 665 N N . GLU A 1 85 ? 2.331 -2.634 -18.943 1.00 64.19 85 GLU A N 1
ATOM 666 C CA . GLU A 1 85 ? 2.871 -2.432 -17.590 1.00 64.19 85 GLU A CA 1
ATOM 667 C C . GLU A 1 85 ? 2.394 -1.106 -16.978 1.00 64.19 85 GLU A C 1
ATOM 669 O O . GLU A 1 85 ? 2.206 -1.005 -15.770 1.00 64.19 85 GLU A O 1
ATOM 674 N N . LEU A 1 86 ? 2.090 -0.104 -17.811 1.00 67.56 86 LEU A N 1
ATOM 675 C CA . LEU A 1 86 ? 1.552 1.190 -17.379 1.00 67.56 86 LEU A CA 1
ATOM 676 C C . LEU A 1 86 ? 0.154 1.095 -16.744 1.00 67.56 86 LEU A C 1
ATOM 678 O O . LEU A 1 86 ? -0.287 2.041 -16.098 1.00 67.56 86 LEU A O 1
ATOM 682 N N . SER A 1 87 ? -0.552 -0.024 -16.932 1.00 75.19 87 SER A N 1
ATOM 683 C CA . SER A 1 87 ? -1.876 -0.264 -16.346 1.00 75.19 87 SER A CA 1
ATOM 684 C C . SER A 1 87 ? -1.828 -0.919 -14.963 1.00 75.19 87 SER A C 1
ATOM 686 O O . SER A 1 87 ? -2.867 -1.007 -14.301 1.00 75.19 87 SER A O 1
ATOM 688 N N . CYS A 1 88 ? -0.648 -1.373 -14.517 1.00 80.75 88 CYS A N 1
ATOM 689 C CA . CYS A 1 88 ? -0.510 -2.078 -13.249 1.00 80.75 88 CYS A CA 1
ATOM 690 C C . CYS A 1 88 ? -0.989 -1.202 -12.078 1.00 80.75 88 CYS A C 1
ATOM 692 O O . CYS A 1 88 ? -0.632 -0.030 -11.947 1.00 80.75 88 CYS A O 1
ATOM 694 N N . GLY A 1 89 ? -1.865 -1.752 -11.238 1.00 83.94 89 GLY A N 1
ATOM 695 C CA . GLY A 1 89 ? -2.366 -1.058 -10.053 1.00 83.94 89 GLY A CA 1
ATOM 696 C C . GLY A 1 89 ? -3.353 0.079 -10.323 1.00 83.94 89 GLY A C 1
ATOM 697 O O . GLY A 1 89 ? -3.815 0.710 -9.366 1.00 83.94 89 GLY A O 1
ATOM 698 N N . TRP A 1 90 ? -3.735 0.332 -11.583 1.00 85.69 90 TRP A N 1
ATOM 699 C CA . TRP A 1 90 ? -4.739 1.348 -11.929 1.00 85.69 90 TRP A CA 1
ATOM 700 C C . TRP A 1 90 ? -6.114 1.027 -11.328 1.00 85.69 90 TRP A C 1
ATOM 702 O O . TRP A 1 90 ? -6.837 1.924 -10.886 1.00 85.69 90 TRP A O 1
ATOM 712 N N . LYS A 1 91 ? -6.441 -0.270 -11.220 1.00 88.38 91 LYS A N 1
ATOM 713 C CA . LYS A 1 91 ? -7.643 -0.793 -10.545 1.00 88.38 91 LYS A CA 1
ATOM 714 C C . LYS A 1 91 ? -7.784 -0.291 -9.104 1.00 88.38 91 LYS A C 1
ATOM 716 O O . LYS A 1 91 ? -8.901 -0.083 -8.650 1.00 88.38 91 LYS A O 1
ATOM 721 N N . TRP A 1 92 ? -6.682 -0.046 -8.401 1.00 90.56 92 TRP A N 1
ATOM 722 C CA . TRP A 1 92 ? -6.716 0.474 -7.031 1.00 90.56 92 TRP A CA 1
ATOM 723 C C . TRP A 1 92 ? -6.486 1.983 -6.985 1.00 90.56 92 TRP A C 1
ATOM 725 O O . TRP A 1 92 ? -7.126 2.671 -6.197 1.00 90.56 92 TRP A O 1
ATOM 735 N N . PHE A 1 93 ? -5.653 2.518 -7.883 1.00 87.31 93 PHE A N 1
ATOM 736 C CA . PHE A 1 93 ? -5.377 3.953 -7.957 1.00 87.31 93 PHE A CA 1
ATOM 737 C C . PHE A 1 93 ? -6.635 4.796 -8.188 1.00 87.31 93 PHE A C 1
ATOM 739 O O . PHE A 1 93 ? -6.842 5.785 -7.492 1.00 87.31 93 PHE A O 1
ATOM 746 N N . HIS A 1 94 ? -7.485 4.411 -9.145 1.00 85.50 94 HIS A N 1
ATOM 747 C CA . HIS A 1 94 ? -8.645 5.226 -9.528 1.00 85.50 94 HIS A CA 1
ATOM 748 C C . HIS A 1 94 ? -9.713 5.336 -8.426 1.00 85.50 94 HIS A C 1
ATOM 750 O O . HIS A 1 94 ? -10.541 6.243 -8.472 1.00 85.50 94 HIS A O 1
ATOM 756 N N . GLN A 1 95 ? -9.695 4.423 -7.450 1.00 86.81 95 GLN A N 1
ATOM 757 C CA . GLN A 1 95 ? -10.593 4.433 -6.296 1.00 86.81 95 GLN A CA 1
ATOM 758 C C . GLN A 1 95 ? -10.118 5.402 -5.203 1.00 86.81 95 GLN A C 1
ATOM 760 O O . GLN A 1 95 ? -10.919 5.895 -4.413 1.00 86.81 95 GLN A O 1
ATOM 765 N N . VAL A 1 96 ? -8.815 5.702 -5.153 1.00 80.38 96 VAL A N 1
ATOM 766 C CA . VAL A 1 96 ? -8.249 6.644 -4.186 1.00 80.38 96 VAL A CA 1
ATOM 767 C C . VAL A 1 96 ? -8.604 8.059 -4.637 1.00 80.38 96 VAL A C 1
ATOM 769 O O . VAL A 1 96 ? -7.959 8.637 -5.515 1.00 80.38 96 VAL A O 1
ATOM 772 N N . HIS A 1 97 ? -9.656 8.629 -4.043 1.00 65.19 97 HIS A N 1
ATOM 773 C CA . HIS A 1 97 ? -10.067 9.997 -4.342 1.00 65.19 97 HIS A CA 1
ATOM 774 C C . HIS A 1 97 ? -8.901 10.985 -4.140 1.00 65.19 97 HIS A C 1
ATOM 776 O O . HIS A 1 97 ? -8.124 10.857 -3.186 1.00 65.19 97 HIS A O 1
ATOM 782 N N . PRO A 1 98 ? -8.776 12.017 -4.997 1.00 54.41 98 PRO A N 1
ATOM 783 C CA . PRO A 1 98 ? -7.884 13.129 -4.718 1.00 54.41 98 PRO A CA 1
ATOM 784 C C . PRO A 1 98 ? -8.226 13.713 -3.348 1.00 54.41 98 PRO A C 1
ATOM 786 O O . PRO A 1 98 ? -9.403 13.873 -3.022 1.00 54.41 98 PRO A O 1
ATOM 789 N N . LEU A 1 99 ? -7.202 14.069 -2.566 1.00 51.34 99 LEU A N 1
ATOM 790 C CA . LEU A 1 99 ? -7.407 14.886 -1.375 1.00 51.34 99 LEU A CA 1
ATOM 791 C C . LEU A 1 99 ? -8.332 16.067 -1.707 1.00 51.34 99 LEU A C 1
ATOM 793 O O . LEU A 1 99 ? -8.147 16.681 -2.765 1.00 51.34 99 LEU A O 1
ATOM 797 N N . PRO A 1 100 ? -9.290 16.409 -0.829 1.00 46.94 100 PRO A N 1
ATOM 798 C CA . PRO A 1 100 ? -10.096 17.601 -1.025 1.00 46.94 100 PRO A CA 1
ATOM 799 C C . PRO A 1 100 ? -9.174 18.809 -1.238 1.00 46.94 100 PRO A C 1
ATOM 801 O O . PRO A 1 100 ? -8.204 19.001 -0.507 1.00 46.94 100 PRO A O 1
ATOM 804 N N . ALA A 1 101 ? -9.477 19.609 -2.265 1.00 46.59 101 ALA A N 1
ATOM 805 C CA . ALA A 1 101 ? -8.670 20.754 -2.700 1.00 46.59 101 ALA A CA 1
ATOM 806 C C . ALA A 1 101 ? -8.523 21.855 -1.630 1.00 46.59 101 ALA A C 1
ATOM 808 O O . ALA A 1 101 ? -7.704 22.760 -1.773 1.00 46.59 101 ALA A O 1
ATOM 809 N N . SER A 1 102 ? -9.310 21.781 -0.559 1.00 47.66 102 SER A N 1
ATOM 810 C CA . SER A 1 102 ? -9.262 22.680 0.584 1.00 47.66 102 SER A CA 1
ATOM 811 C C . SER A 1 102 ? -8.798 21.927 1.829 1.00 47.66 102 SER A C 1
ATOM 813 O O . SER A 1 102 ? -9.500 21.048 2.335 1.00 47.66 102 SER A O 1
ATOM 815 N N . PHE A 1 103 ? -7.633 22.318 2.341 1.00 48.19 103 PHE A N 1
ATOM 816 C CA . PHE A 1 103 ? -7.235 22.043 3.716 1.00 48.19 103 PHE A CA 1
ATOM 817 C C . PHE A 1 103 ? -8.207 22.753 4.671 1.00 48.19 103 PHE A C 1
ATOM 819 O O . PHE A 1 103 ? -8.575 23.905 4.437 1.00 48.19 103 PHE A O 1
ATOM 826 N N . SER A 1 104 ? -8.620 22.084 5.751 1.00 51.00 104 SER A N 1
ATOM 827 C CA . SER A 1 104 ? -9.151 22.794 6.922 1.00 51.00 104 SER A CA 1
ATOM 828 C C . SER A 1 104 ? -8.100 23.800 7.422 1.00 51.00 104 SER A C 1
ATOM 830 O O . SER A 1 104 ? -6.908 23.567 7.216 1.00 51.00 104 SER A O 1
ATOM 832 N N . PRO A 1 105 ? -8.500 24.902 8.085 1.00 51.75 105 PRO A N 1
ATOM 833 C CA . PRO A 1 105 ? -7.586 25.976 8.496 1.00 51.75 105 PRO A CA 1
ATOM 834 C C . PRO A 1 105 ? -6.441 25.530 9.426 1.00 51.75 105 PRO A C 1
ATOM 836 O O . PRO A 1 105 ? -5.464 26.260 9.560 1.00 51.75 105 PRO A O 1
ATOM 839 N N . GLU A 1 106 ? -6.513 24.328 10.005 1.00 55.03 106 GLU A N 1
ATOM 840 C CA . GLU A 1 106 ? -5.384 23.650 10.647 1.00 55.03 106 GLU A CA 1
ATOM 841 C C . GLU A 1 106 ? -4.961 22.422 9.825 1.00 55.03 106 GLU A C 1
ATOM 843 O O . GLU A 1 106 ? -5.640 21.389 9.860 1.00 55.03 106 GLU A O 1
ATOM 848 N N . PRO A 1 107 ? -3.852 22.498 9.066 1.00 54.91 107 PRO A N 1
ATOM 849 C CA . PRO A 1 107 ? -3.330 21.336 8.372 1.00 54.91 107 PRO A CA 1
ATOM 850 C C . PRO A 1 107 ? -2.764 20.343 9.392 1.00 54.91 107 PRO A C 1
ATOM 852 O O . PRO A 1 107 ? -1.850 20.653 10.156 1.00 54.91 107 PRO A O 1
ATOM 855 N N . SER A 1 108 ? -3.300 19.125 9.396 1.00 70.56 108 SER A N 1
ATOM 856 C CA . SER A 1 108 ? -2.761 18.042 10.226 1.00 70.56 108 SER A CA 1
ATOM 857 C C . SER A 1 108 ? -1.417 17.547 9.670 1.00 70.56 108 SER A C 1
ATOM 859 O O . SER A 1 108 ? -1.160 17.631 8.470 1.00 70.56 108 SER A O 1
ATOM 861 N N . LEU A 1 109 ? -0.554 16.975 10.517 1.00 68.94 109 LEU A N 1
ATOM 862 C CA . LEU A 1 109 ? 0.755 16.420 10.120 1.00 68.94 109 LEU A CA 1
ATOM 863 C C . LEU A 1 109 ? 0.672 15.498 8.883 1.00 68.94 109 LEU A C 1
ATOM 865 O O . LEU A 1 109 ? 1.519 15.548 7.992 1.00 68.94 109 LEU A O 1
ATOM 869 N N . HIS A 1 110 ? -0.404 14.720 8.795 1.00 61.81 110 HIS A N 1
ATOM 870 C CA . HIS A 1 110 ? -0.686 13.773 7.716 1.00 61.81 110 HIS A CA 1
ATOM 871 C C . HIS A 1 110 ? -0.856 14.444 6.348 1.00 61.81 110 HIS A C 1
ATOM 873 O O . HIS A 1 110 ? -0.504 13.883 5.311 1.00 61.81 110 HIS A O 1
ATOM 879 N N . GLN A 1 111 ? -1.355 15.677 6.339 1.00 67.56 111 GLN A N 1
ATOM 880 C CA . GLN A 1 111 ? -1.563 16.454 5.125 1.00 67.56 111 GLN A CA 1
ATOM 881 C C . GLN A 1 111 ? -0.249 16.984 4.549 1.00 67.56 111 GLN A C 1
ATOM 883 O O . GLN A 1 111 ? -0.075 16.982 3.330 1.00 67.56 111 GLN A O 1
ATOM 888 N N . LEU A 1 112 ? 0.708 17.339 5.410 1.00 72.94 112 LEU A N 1
ATOM 889 C CA . LEU A 1 112 ? 2.073 17.656 4.987 1.00 72.94 112 LEU A CA 1
ATOM 890 C C . LEU A 1 112 ? 2.793 16.406 4.470 1.00 72.94 112 LEU A C 1
ATOM 892 O O . LEU A 1 112 ? 3.418 16.452 3.412 1.00 72.94 112 LEU A O 1
ATOM 896 N N . GLN A 1 113 ? 2.649 15.272 5.160 1.00 75.50 113 GLN A N 1
ATOM 897 C CA . GLN A 1 113 ? 3.256 14.000 4.747 1.00 75.50 113 GLN A CA 1
ATOM 898 C C . GLN A 1 113 ? 2.788 13.565 3.349 1.00 75.50 113 GLN A C 1
ATOM 900 O O . GLN A 1 113 ? 3.604 13.188 2.509 1.00 75.50 113 GLN A O 1
ATOM 905 N N . LEU A 1 114 ? 1.493 13.694 3.052 1.00 73.44 114 LEU A N 1
ATOM 906 C CA . LEU A 1 114 ? 0.929 13.335 1.749 1.00 73.44 114 LEU A CA 1
ATOM 907 C C . LEU A 1 114 ? 1.370 14.275 0.611 1.00 73.44 114 LEU A C 1
ATOM 909 O O . LEU A 1 114 ? 1.516 13.844 -0.535 1.00 73.44 114 LEU A O 1
ATOM 913 N N . LEU A 1 115 ? 1.645 15.543 0.918 1.00 72.19 115 LEU A N 1
ATOM 914 C CA . LEU A 1 115 ? 2.168 16.514 -0.046 1.00 72.19 115 LEU A CA 1
ATOM 915 C C . LEU A 1 115 ? 3.605 16.165 -0.471 1.00 72.19 115 LEU A C 1
ATOM 917 O O . LEU A 1 115 ? 3.933 16.218 -1.657 1.00 72.19 115 LEU A O 1
ATOM 921 N N . PHE A 1 116 ? 4.430 15.707 0.475 1.00 71.62 116 PHE A N 1
ATOM 922 C CA . PHE A 1 116 ? 5.790 15.234 0.200 1.00 71.62 116 PHE A CA 1
ATOM 923 C C . PHE A 1 116 ? 5.818 13.974 -0.675 1.00 71.62 116 PHE A C 1
ATOM 925 O O . PHE A 1 116 ? 6.585 13.906 -1.635 1.00 71.62 116 PHE A O 1
ATOM 932 N N . VAL A 1 117 ? 4.944 13.001 -0.402 1.00 73.44 117 VAL A N 1
ATOM 933 C CA . VAL A 1 117 ? 4.843 11.768 -1.207 1.00 73.44 117 VAL A CA 1
ATOM 934 C C . VAL A 1 117 ? 4.408 12.063 -2.643 1.00 73.44 117 VAL A C 1
ATOM 936 O O . VAL A 1 117 ? 4.920 11.457 -3.587 1.00 73.44 117 VAL A O 1
ATOM 939 N N . ARG A 1 118 ? 3.499 13.029 -2.830 1.00 63.91 118 ARG A N 1
ATOM 940 C CA . ARG A 1 118 ? 3.035 13.439 -4.163 1.00 63.91 118 ARG A CA 1
ATOM 941 C C . ARG A 1 118 ? 4.122 14.120 -4.997 1.00 63.91 118 ARG A C 1
ATOM 943 O O . ARG A 1 118 ? 4.211 13.832 -6.186 1.00 63.91 118 ARG A O 1
ATOM 950 N N . LEU A 1 119 ? 4.961 14.973 -4.404 1.00 65.25 119 LEU A N 1
ATOM 951 C CA . LEU A 1 119 ? 6.038 15.665 -5.135 1.00 65.25 119 LEU A CA 1
ATOM 952 C C . LEU A 1 119 ? 7.109 14.708 -5.678 1.00 65.25 119 LEU A C 1
ATOM 954 O O . LEU A 1 119 ? 7.677 14.963 -6.736 1.00 65.25 119 LEU A O 1
ATOM 958 N N . LEU A 1 120 ? 7.345 13.582 -5.005 1.00 63.94 120 LEU A N 1
ATOM 959 C CA . LEU A 1 120 ? 8.288 12.556 -5.464 1.00 63.94 120 LEU A CA 1
ATOM 960 C C . LEU A 1 120 ? 7.760 11.706 -6.633 1.00 63.94 120 LEU A C 1
ATOM 962 O O . LEU A 1 120 ? 8.531 10.964 -7.234 1.00 63.94 120 LEU A O 1
ATOM 966 N N . SER A 1 121 ? 6.470 11.813 -6.972 1.00 51.41 121 SER A N 1
ATOM 967 C CA . SER A 1 121 ? 5.838 11.040 -8.054 1.00 51.41 121 SER A CA 1
ATOM 968 C C . SER A 1 121 ? 5.831 11.754 -9.413 1.00 51.41 121 SER A C 1
ATOM 970 O O . SER A 1 121 ? 5.250 11.234 -10.361 1.00 51.41 121 SER A O 1
ATOM 972 N N . ILE A 1 122 ? 6.470 12.925 -9.534 1.00 47.94 122 ILE A N 1
ATOM 973 C CA . ILE A 1 122 ? 6.638 13.629 -10.813 1.00 47.94 122 ILE A CA 1
ATOM 974 C C . ILE A 1 122 ? 8.022 13.289 -11.389 1.00 47.94 122 ILE A C 1
ATOM 976 O O . ILE A 1 122 ? 9.017 13.951 -11.088 1.00 47.94 122 ILE A O 1
ATOM 980 N N . LYS A 1 123 ? 8.075 12.250 -12.223 1.00 46.28 123 LYS A N 1
ATOM 981 C CA . LYS A 1 123 ? 9.017 12.117 -13.341 1.00 46.28 123 LYS A CA 1
ATOM 982 C C . LYS A 1 123 ? 8.273 11.558 -14.539 1.0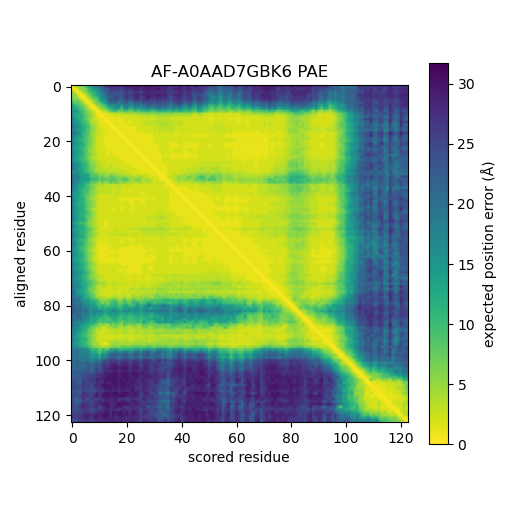0 46.28 123 LYS A C 1
ATOM 984 O O . LYS A 1 123 ? 7.485 10.612 -14.326 1.00 46.28 123 LYS A O 1
#

Solvent-accessible surface area (backbone atoms only — not comparable to full-atom values): 7530 Å² total; per-residue (Å²): 128,78,80,68,68,82,72,60,78,79,85,76,75,67,58,70,70,56,43,52,51,24,54,48,44,26,59,69,72,45,35,80,79,69,65,78,73,58,65,70,60,54,52,49,41,52,76,70,47,39,46,85,74,35,69,69,54,26,39,51,52,28,47,45,39,18,68,16,22,78,79,51,90,58,73,84,36,37,39,91,95,44,94,45,78,89,32,30,12,44,79,28,44,76,68,44,69,78,75,71,94,66,75,62,100,71,75,52,73,67,58,58,53,54,53,55,59,54,64,74,67,75,124

pLDDT: mean 80.26, std 17.28, range [38.72, 97.62]

Sequence (123 aa):
WEKLIIDAPQHVFPDDDLLTSLVNLYFERINPIIGILHSPTFRQSIAEGLHFRDQAFGAVVLAVCSVASRYSDDPRVLLDGVNSELSCGWKWFHQVHPLPASFSPEPSLHQLQLLFVRLLSIK